Protein AF-A0A6L6HL75-F1 (afdb_monomer)

Nearest PDB structures (foldseek):
  8to0-assembly1_z3  TM=3.576E-01  e=8.123E+00  Mus musculus
  3mxz-assembly1_A  TM=3.367E-01  e=9.483E+00  Arabidopsis thaliana

Radius of gyration: 16.74 Å; Cα contacts (8 Å, |Δi|>4): 146; chains: 1; bounding box: 41×24×50 Å

Structure (mmCIF, N/CA/C/O backbone):
data_AF-A0A6L6HL75-F1
#
_entry.id   AF-A0A6L6HL75-F1
#
loop_
_atom_site.group_PDB
_atom_site.id
_atom_site.type_symbol
_atom_site.label_atom_id
_atom_site.label_alt_id
_atom_site.label_comp_id
_atom_site.label_asym_id
_atom_site.label_entity_id
_atom_site.label_seq_id
_atom_site.pdbx_PDB_ins_code
_atom_site.Cartn_x
_atom_site.Cartn_y
_atom_site.Cartn_z
_atom_site.occupancy
_atom_site.B_iso_or_equiv
_atom_site.auth_seq_id
_atom_site.auth_comp_id
_atom_site.auth_asym_id
_atom_site.auth_atom_id
_atom_site.pdbx_PDB_model_num
ATOM 1 N N . MET A 1 1 ? 18.704 13.237 -0.979 1.00 61.97 1 MET A N 1
ATOM 2 C CA . MET A 1 1 ? 18.436 11.969 -0.254 1.00 61.97 1 MET A CA 1
ATOM 3 C C . MET A 1 1 ? 17.336 12.107 0.799 1.00 61.97 1 MET A C 1
ATOM 5 O O . MET A 1 1 ? 16.408 11.316 0.769 1.00 61.97 1 MET A O 1
ATOM 9 N N . ILE A 1 2 ? 17.367 13.124 1.668 1.00 77.50 2 ILE A N 1
ATOM 10 C CA . ILE A 1 2 ? 16.311 13.397 2.669 1.00 77.50 2 ILE A CA 1
ATOM 11 C C . ILE A 1 2 ? 14.868 13.416 2.101 1.00 77.50 2 ILE A C 1
ATOM 13 O O . ILE A 1 2 ? 14.019 12.734 2.674 1.00 77.50 2 ILE A O 1
ATOM 17 N N . PRO A 1 3 ? 14.555 14.096 0.973 1.00 76.69 3 PRO A N 1
ATOM 18 C CA . PRO A 1 3 ? 13.174 14.145 0.471 1.00 76.69 3 PRO A CA 1
ATOM 19 C C . PRO A 1 3 ? 12.642 12.782 0.002 1.00 76.69 3 PRO A C 1
ATOM 21 O O . PRO A 1 3 ? 11.445 12.527 0.089 1.00 76.69 3 PRO A O 1
ATOM 24 N N . PHE A 1 4 ? 13.525 11.885 -0.445 1.00 76.00 4 PHE A N 1
ATOM 25 C CA . PHE A 1 4 ? 13.151 10.546 -0.901 1.00 76.00 4 PHE A CA 1
ATOM 26 C C . PHE A 1 4 ? 12.667 9.672 0.264 1.00 76.00 4 PHE A C 1
ATOM 28 O O . PHE A 1 4 ? 11.573 9.113 0.213 1.00 76.00 4 PHE A O 1
ATOM 35 N N . TYR A 1 5 ? 13.436 9.622 1.357 1.00 82.88 5 TYR A N 1
ATOM 36 C CA . TYR A 1 5 ? 13.045 8.881 2.560 1.00 82.88 5 TYR A CA 1
ATOM 37 C C . TYR A 1 5 ? 11.788 9.453 3.214 1.00 82.88 5 TYR A C 1
ATOM 39 O O . TYR A 1 5 ? 10.948 8.693 3.690 1.00 82.88 5 TYR A O 1
ATOM 47 N N . LEU A 1 6 ? 11.633 10.779 3.196 1.00 87.50 6 LEU A N 1
ATOM 48 C CA . LEU A 1 6 ? 10.439 11.439 3.712 1.00 87.50 6 LEU A CA 1
ATOM 49 C C . LEU A 1 6 ? 9.185 11.036 2.920 1.00 87.50 6 LEU A C 1
ATOM 51 O O . LEU A 1 6 ? 8.165 10.715 3.523 1.00 87.50 6 LEU A O 1
ATOM 55 N N . GLY A 1 7 ? 9.273 10.977 1.587 1.00 85.31 7 GLY A N 1
ATOM 56 C CA . GLY A 1 7 ? 8.180 10.496 0.739 1.00 85.31 7 GLY A CA 1
ATOM 57 C C . GLY A 1 7 ? 7.781 9.053 1.059 1.00 85.31 7 GLY A C 1
ATOM 58 O O . GLY A 1 7 ? 6.601 8.773 1.260 1.00 85.31 7 GLY A O 1
ATOM 59 N N . ILE A 1 8 ? 8.760 8.153 1.194 1.00 85.62 8 ILE A N 1
ATOM 60 C CA . ILE A 1 8 ? 8.512 6.755 1.579 1.00 85.62 8 ILE A CA 1
ATOM 61 C C . ILE A 1 8 ? 7.836 6.679 2.952 1.00 85.62 8 ILE A C 1
ATOM 63 O O . ILE A 1 8 ? 6.824 5.997 3.102 1.00 85.62 8 ILE A O 1
ATOM 67 N N . ALA A 1 9 ? 8.361 7.400 3.947 1.00 86.56 9 ALA A N 1
ATOM 68 C CA . ALA A 1 9 ? 7.807 7.412 5.297 1.00 86.56 9 ALA A CA 1
ATOM 69 C C . ALA A 1 9 ? 6.356 7.915 5.317 1.00 86.56 9 ALA A C 1
ATOM 71 O O . ALA A 1 9 ? 5.518 7.325 5.997 1.00 86.56 9 ALA A O 1
ATOM 72 N N . LEU A 1 10 ? 6.038 8.953 4.537 1.00 88.94 10 LEU A N 1
ATOM 73 C CA . LEU A 1 10 ? 4.675 9.468 4.399 1.00 88.94 10 LEU A CA 1
ATOM 74 C C . LEU A 1 10 ? 3.735 8.439 3.765 1.00 88.94 10 L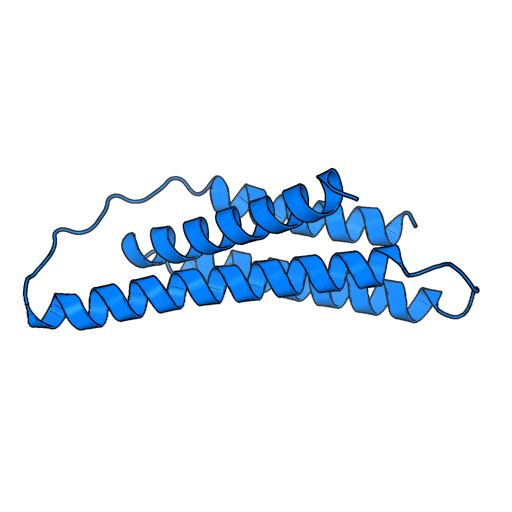EU A C 1
ATOM 76 O O . LEU A 1 10 ? 2.641 8.229 4.285 1.00 88.94 10 LEU A O 1
ATOM 80 N N . VAL A 1 11 ? 4.157 7.760 2.693 1.00 87.31 11 VAL A N 1
ATOM 81 C CA . VAL A 1 11 ? 3.356 6.707 2.040 1.00 87.31 11 VAL A CA 1
ATOM 82 C C . VAL A 1 11 ? 3.099 5.544 2.994 1.00 87.31 11 VAL A C 1
ATOM 84 O O . VAL A 1 11 ? 1.967 5.069 3.089 1.00 87.31 11 VAL A O 1
ATOM 87 N N . VAL A 1 12 ? 4.119 5.110 3.738 1.00 88.56 12 VAL A N 1
ATOM 88 C CA . VAL A 1 12 ? 3.987 4.051 4.748 1.00 88.56 12 VAL A CA 1
ATOM 89 C C . VAL A 1 12 ? 3.031 4.485 5.852 1.00 88.56 12 VAL A C 1
ATOM 91 O O . VAL A 1 12 ? 2.080 3.767 6.148 1.00 88.56 12 VAL A O 1
ATOM 94 N N . LEU A 1 13 ? 3.231 5.668 6.436 1.00 88.69 13 LEU A N 1
ATOM 95 C CA . LEU A 1 13 ? 2.398 6.163 7.529 1.00 88.69 13 LEU A CA 1
ATOM 96 C C . LEU A 1 13 ? 0.936 6.318 7.092 1.00 88.69 13 LEU A C 1
ATOM 98 O O . LEU A 1 13 ? 0.030 5.886 7.808 1.00 88.69 13 LEU A O 1
ATOM 102 N N . TRP A 1 14 ? 0.709 6.861 5.893 1.00 87.25 14 TRP A N 1
ATOM 103 C CA . TRP A 1 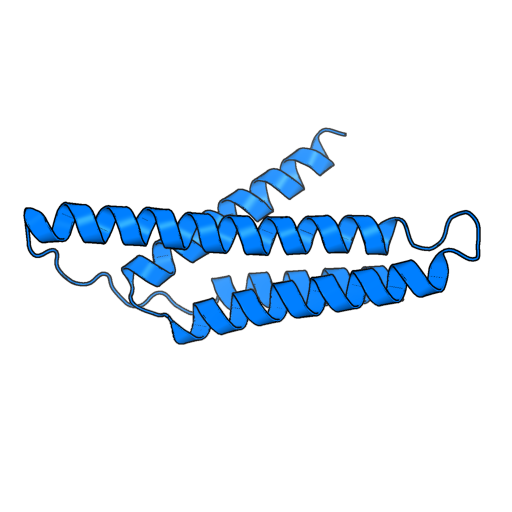14 ? -0.616 6.957 5.287 1.00 87.25 14 TRP A CA 1
ATOM 104 C C . TRP A 1 14 ? -1.234 5.565 5.114 1.00 87.25 14 TRP A C 1
ATOM 106 O O . TRP A 1 14 ? -2.376 5.335 5.519 1.00 87.25 14 TRP A O 1
ATOM 116 N N . SER A 1 15 ? -0.488 4.611 4.558 1.00 84.44 15 SER A N 1
ATOM 117 C CA . SER A 1 15 ? -0.963 3.246 4.303 1.00 84.44 15 SER A CA 1
ATOM 118 C C . SER A 1 15 ? -1.335 2.517 5.599 1.00 84.44 15 SER A C 1
ATOM 120 O O . SER A 1 15 ? -2.440 1.976 5.694 1.00 84.44 15 SER A O 1
ATOM 122 N N . VAL A 1 16 ? -0.488 2.590 6.635 1.00 87.19 16 VAL A N 1
ATOM 123 C CA . VAL A 1 16 ? -0.777 2.048 7.979 1.00 87.19 16 VAL A CA 1
ATOM 124 C C . VAL A 1 16 ? -2.040 2.683 8.557 1.00 87.19 16 VAL A C 1
ATOM 126 O O . VAL A 1 16 ? -2.934 1.973 9.023 1.00 87.19 16 VAL A O 1
ATOM 129 N N . TRP A 1 17 ? -2.142 4.014 8.511 1.00 85.88 17 TRP A N 1
ATOM 130 C CA . TRP A 1 17 ? -3.296 4.750 9.030 1.00 85.88 17 TRP A CA 1
ATOM 131 C C . TRP A 1 17 ? -4.598 4.360 8.323 1.00 85.88 17 TRP A C 1
ATOM 133 O O . TRP A 1 17 ? -5.641 4.174 8.960 1.00 85.88 17 TRP A O 1
ATOM 143 N N . THR A 1 18 ? -4.540 4.182 7.005 1.00 84.62 18 THR A N 1
ATOM 144 C CA . THR A 1 18 ? -5.687 3.769 6.189 1.00 84.62 18 THR A CA 1
ATOM 145 C C . THR A 1 18 ? -6.103 2.342 6.538 1.00 84.62 18 THR A C 1
ATOM 147 O O . THR A 1 18 ? -7.274 2.103 6.824 1.00 84.62 18 THR A O 1
ATOM 150 N N . GLY A 1 19 ? -5.150 1.409 6.629 1.00 80.00 19 GLY A N 1
ATOM 151 C CA . GLY A 1 19 ? -5.416 0.027 7.035 1.00 80.00 19 GLY A CA 1
ATOM 152 C C . GLY A 1 19 ? -6.055 -0.071 8.423 1.00 80.00 19 GLY A C 1
ATOM 153 O O . GLY A 1 19 ? -7.101 -0.703 8.592 1.00 80.00 19 GLY A O 1
ATOM 154 N N . ALA A 1 20 ? -5.478 0.622 9.407 1.00 80.81 20 ALA A N 1
ATOM 155 C CA . ALA A 1 20 ? -5.968 0.614 10.782 1.00 80.81 20 ALA A CA 1
ATOM 156 C C . ALA A 1 20 ? -7.365 1.238 10.904 1.00 80.81 20 ALA A C 1
ATOM 158 O O . ALA A 1 20 ? -8.255 0.680 11.546 1.00 80.81 20 ALA A O 1
ATOM 159 N N . SER A 1 21 ? -7.592 2.386 10.265 1.00 80.31 21 SER A N 1
ATOM 160 C CA . SER A 1 21 ? -8.875 3.085 10.371 1.00 80.31 21 SER A CA 1
ATOM 161 C C . SER A 1 21 ? -10.024 2.361 9.662 1.00 80.31 21 SER A C 1
ATOM 163 O O . SER A 1 21 ? -11.153 2.372 10.155 1.00 80.31 21 SER A O 1
ATOM 165 N N . ARG A 1 22 ? -9.753 1.669 8.550 1.00 79.44 22 ARG A N 1
ATOM 166 C CA . ARG A 1 22 ? -10.770 0.919 7.792 1.00 79.44 22 ARG A CA 1
ATOM 167 C C . ARG A 1 22 ? -11.235 -0.348 8.492 1.00 79.44 22 ARG A C 1
ATOM 169 O O . ARG A 1 22 ? -12.429 -0.652 8.421 1.00 79.44 22 ARG A O 1
ATOM 176 N N . ILE A 1 23 ? -10.329 -1.049 9.176 1.00 78.44 23 ILE A N 1
ATOM 177 C CA . ILE A 1 23 ? -10.683 -2.171 10.055 1.00 78.44 23 ILE A CA 1
ATOM 178 C C . ILE A 1 23 ? -11.523 -1.682 11.235 1.00 78.44 23 ILE A C 1
ATOM 180 O O . ILE A 1 23 ? -12.548 -2.296 11.525 1.00 78.44 23 ILE A O 1
ATOM 184 N N . GLY A 1 24 ? -11.169 -0.538 11.833 1.00 67.25 24 GLY A N 1
ATOM 185 C CA . GLY A 1 24 ? -11.976 0.084 12.889 1.00 67.25 24 GLY A CA 1
ATOM 186 C C . GLY A 1 24 ? -13.416 0.367 12.441 1.00 67.25 24 GLY A C 1
ATOM 187 O O . GLY A 1 24 ? -14.365 0.062 13.165 1.00 67.25 24 GLY A O 1
ATOM 188 N N . ALA A 1 25 ? -13.589 0.860 11.209 1.00 68.75 25 ALA A N 1
ATOM 189 C CA . ALA A 1 25 ? -14.896 1.101 10.591 1.00 68.75 25 ALA A CA 1
ATOM 190 C C . ALA A 1 25 ? -15.565 -0.170 10.009 1.00 68.75 25 ALA A C 1
ATOM 192 O O . ALA A 1 25 ? -16.605 -0.073 9.360 1.00 68.75 25 ALA A O 1
ATOM 193 N N . ARG A 1 26 ? -14.963 -1.361 10.186 1.00 72.56 26 ARG A N 1
ATOM 194 C CA . ARG A 1 26 ? -15.406 -2.666 9.637 1.00 72.56 26 ARG A CA 1
ATOM 195 C C . ARG A 1 26 ? -15.652 -2.667 8.121 1.00 72.56 26 ARG A C 1
ATOM 197 O O . ARG A 1 26 ? -16.438 -3.451 7.591 1.00 72.56 26 ARG A O 1
ATOM 204 N N . SER A 1 27 ? -14.947 -1.801 7.401 1.00 71.69 27 SER A N 1
ATOM 205 C CA . SER A 1 27 ? -15.101 -1.591 5.959 1.00 71.69 27 SER A CA 1
ATOM 206 C C . SER A 1 27 ? -14.099 -2.434 5.157 1.00 71.69 27 SER A C 1
ATOM 208 O O . SER A 1 27 ? -13.114 -1.929 4.625 1.00 71.69 27 SER A O 1
ATOM 210 N N . PHE A 1 28 ? -14.345 -3.745 5.067 1.00 75.62 28 PHE A N 1
ATOM 211 C CA . PHE A 1 28 ? -13.406 -4.703 4.455 1.00 75.62 28 PHE A CA 1
ATOM 212 C C . PHE A 1 28 ? -13.336 -4.640 2.924 1.00 75.62 28 PHE A C 1
ATOM 214 O O . PHE A 1 28 ? -12.255 -4.760 2.355 1.00 75.62 28 PHE A O 1
ATOM 221 N N . ARG A 1 29 ? -14.472 -4.428 2.244 1.00 80.38 29 ARG A N 1
ATOM 222 C CA . ARG A 1 29 ? -14.530 -4.380 0.769 1.00 80.38 29 ARG A CA 1
ATOM 223 C C . ARG A 1 29 ? -13.561 -3.346 0.172 1.00 80.38 29 ARG A C 1
ATOM 225 O O . ARG A 1 29 ? -12.743 -3.744 -0.651 1.00 80.38 29 ARG A O 1
ATOM 232 N N . PRO A 1 30 ? -13.581 -2.065 0.588 1.00 80.38 30 PRO A N 1
ATOM 233 C CA . PRO A 1 30 ? -12.693 -1.067 -0.001 1.00 80.38 30 PRO A CA 1
ATOM 234 C C . PRO A 1 30 ? -11.216 -1.252 0.387 1.00 80.38 30 PRO A C 1
ATOM 236 O O . PRO A 1 30 ? -10.315 -0.844 -0.343 1.00 80.38 30 PRO A O 1
ATOM 239 N N . LEU A 1 31 ? -10.955 -1.884 1.533 1.00 80.44 31 LEU A N 1
ATOM 240 C CA . LEU A 1 31 ? -9.603 -2.242 1.945 1.00 80.44 31 LEU A CA 1
ATOM 241 C C . LEU A 1 31 ? -9.013 -3.315 1.018 1.00 80.44 31 LEU A C 1
ATOM 243 O O . LEU A 1 31 ? -7.884 -3.173 0.555 1.00 80.44 31 LEU A O 1
ATOM 247 N N . LEU A 1 32 ? -9.800 -4.346 0.690 1.00 83.50 32 LEU A N 1
ATOM 248 C CA . LEU A 1 32 ? -9.393 -5.384 -0.258 1.00 83.50 32 LEU A CA 1
ATOM 249 C C . LEU A 1 32 ? -9.190 -4.826 -1.668 1.00 83.50 32 LEU A C 1
ATOM 251 O O . LEU A 1 32 ? -8.234 -5.218 -2.330 1.00 83.50 32 LEU A O 1
ATOM 255 N N . THR A 1 33 ? -10.027 -3.885 -2.121 1.00 85.75 33 THR A N 1
ATOM 256 C CA . THR A 1 33 ? -9.825 -3.252 -3.434 1.00 85.75 33 THR A CA 1
ATOM 257 C C . THR A 1 33 ? -8.535 -2.440 -3.476 1.00 85.75 33 THR A C 1
ATOM 259 O O . THR A 1 33 ? -7.794 -2.553 -4.444 1.00 85.75 33 THR A O 1
ATOM 262 N N . ALA A 1 34 ? -8.227 -1.670 -2.426 1.00 83.88 34 ALA A N 1
ATOM 263 C CA . ALA A 1 34 ? -6.976 -0.913 -2.356 1.00 83.88 34 ALA A CA 1
ATOM 264 C C . ALA A 1 34 ? -5.755 -1.845 -2.384 1.00 83.88 34 ALA A C 1
ATOM 266 O O . ALA A 1 34 ? -4.816 -1.616 -3.142 1.00 83.88 34 ALA A O 1
ATOM 267 N N . LEU A 1 35 ? -5.798 -2.933 -1.607 1.00 86.50 35 LEU A N 1
ATOM 268 C CA . LEU A 1 35 ? -4.741 -3.943 -1.583 1.00 86.50 35 LEU A CA 1
ATOM 269 C C . LEU A 1 35 ? -4.549 -4.586 -2.965 1.00 86.50 35 LEU A C 1
ATOM 271 O O . LEU A 1 35 ? -3.424 -4.680 -3.450 1.00 86.50 35 LEU A O 1
ATOM 275 N N . ALA A 1 36 ? -5.645 -4.990 -3.613 1.00 88.94 36 ALA A N 1
ATOM 276 C CA . ALA A 1 36 ? -5.610 -5.595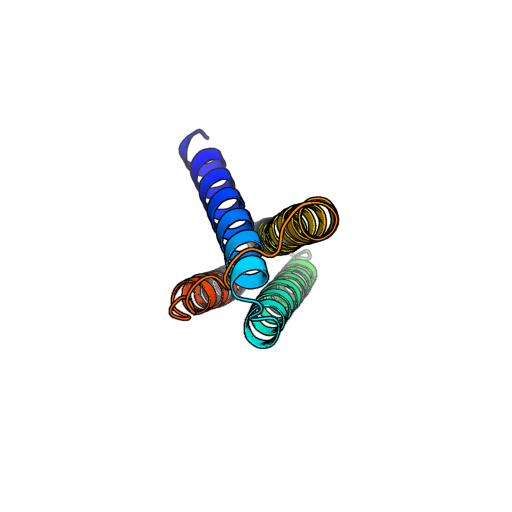 -4.938 1.00 88.94 36 ALA A CA 1
ATOM 277 C C . ALA A 1 36 ? -5.026 -4.638 -5.986 1.00 88.94 36 ALA A C 1
ATOM 279 O O . ALA A 1 36 ? -4.193 -5.054 -6.785 1.00 88.94 36 ALA A O 1
ATOM 280 N N . VAL A 1 37 ? -5.406 -3.357 -5.955 1.00 89.19 37 VAL A N 1
ATOM 281 C CA . VAL A 1 37 ? -4.880 -2.335 -6.873 1.00 89.19 37 VAL A CA 1
ATOM 282 C C . VAL A 1 37 ? -3.386 -2.095 -6.649 1.00 89.19 37 VAL A C 1
ATOM 284 O O . VAL A 1 37 ? -2.638 -2.036 -7.620 1.00 89.19 37 VAL A O 1
ATOM 287 N N . LEU A 1 38 ? -2.926 -2.008 -5.396 1.00 85.69 38 LEU A N 1
ATOM 288 C CA . LEU A 1 38 ? -1.501 -1.838 -5.088 1.00 85.69 38 LEU A CA 1
ATOM 289 C C . LEU A 1 38 ? -0.671 -3.036 -5.570 1.00 85.69 38 LEU A C 1
ATOM 291 O O . LEU A 1 38 ? 0.377 -2.846 -6.184 1.00 85.69 38 LEU A O 1
ATOM 295 N N . LEU A 1 39 ? -1.152 -4.262 -5.342 1.00 89.69 39 LEU A N 1
ATOM 296 C CA . LEU A 1 39 ? -0.477 -5.482 -5.795 1.00 89.69 39 LEU A CA 1
ATOM 297 C C . LEU A 1 39 ? -0.491 -5.620 -7.321 1.00 89.69 39 LEU A C 1
ATOM 299 O O . LEU A 1 39 ? 0.529 -5.971 -7.909 1.00 89.69 39 LEU A O 1
ATOM 303 N N . ALA A 1 40 ? -1.614 -5.306 -7.970 1.00 88.56 40 ALA A N 1
ATOM 304 C CA . ALA A 1 40 ? -1.713 -5.301 -9.426 1.00 88.56 40 ALA A CA 1
ATOM 305 C C . ALA A 1 40 ? -0.774 -4.254 -10.045 1.00 88.56 40 ALA A C 1
ATOM 307 O O . ALA A 1 40 ? -0.066 -4.558 -11.002 1.00 88.56 40 ALA A O 1
ATOM 308 N N . GLY A 1 41 ? -0.711 -3.050 -9.467 1.00 85.00 41 GLY A N 1
ATOM 309 C CA . GLY A 1 41 ? 0.222 -2.003 -9.882 1.00 85.00 41 GLY A CA 1
ATOM 310 C C . GLY A 1 41 ? 1.681 -2.417 -9.693 1.00 85.00 41 GLY A C 1
ATOM 311 O O . GLY A 1 41 ? 2.488 -2.223 -10.596 1.00 85.00 41 GLY A O 1
ATOM 312 N N . ALA A 1 42 ? 2.017 -3.054 -8.567 1.00 87.38 42 ALA A N 1
ATOM 313 C CA . ALA A 1 42 ? 3.358 -3.586 -8.332 1.00 87.38 42 ALA A CA 1
ATOM 314 C C . ALA A 1 42 ? 3.734 -4.646 -9.377 1.00 87.38 42 ALA A C 1
ATOM 316 O O . ALA A 1 42 ? 4.817 -4.585 -9.953 1.00 87.38 42 ALA A O 1
ATOM 317 N N . GLY A 1 43 ? 2.823 -5.579 -9.668 1.00 84.88 43 GLY A N 1
ATOM 318 C CA . GLY A 1 43 ? 3.015 -6.581 -10.714 1.00 84.88 43 GLY A CA 1
ATOM 319 C C . GLY A 1 43 ? 3.205 -5.954 -12.097 1.00 84.88 43 GLY A C 1
ATOM 320 O O . GLY A 1 43 ? 4.101 -6.359 -12.833 1.00 84.88 43 GLY A O 1
ATOM 321 N N . ALA A 1 44 ? 2.420 -4.926 -12.431 1.00 85.38 44 ALA A N 1
ATOM 322 C CA . ALA A 1 44 ? 2.560 -4.192 -13.685 1.00 85.38 44 ALA A CA 1
ATOM 323 C C . ALA A 1 44 ? 3.922 -3.487 -13.789 1.00 85.38 44 ALA A C 1
ATOM 325 O O . ALA A 1 44 ? 4.621 -3.674 -14.782 1.00 85.38 44 ALA A O 1
ATOM 326 N N . CYS A 1 45 ? 4.338 -2.739 -12.761 1.00 86.38 45 CYS A N 1
ATOM 327 C CA . CYS A 1 45 ? 5.647 -2.078 -12.725 1.00 86.38 45 CYS A CA 1
ATOM 328 C C . CYS A 1 45 ? 6.803 -3.082 -12.837 1.00 86.38 45 CYS A C 1
ATOM 330 O O . CYS A 1 45 ? 7.782 -2.814 -13.533 1.00 86.38 45 CYS A O 1
ATOM 332 N N . TRP A 1 46 ? 6.681 -4.251 -12.203 1.00 84.62 46 TRP A N 1
ATOM 333 C CA . TRP A 1 46 ? 7.690 -5.303 -12.287 1.00 84.62 46 TRP A CA 1
ATOM 334 C C . TRP A 1 46 ? 7.789 -5.883 -13.698 1.00 84.62 46 TRP A C 1
ATOM 336 O O . TRP A 1 46 ? 8.888 -6.001 -14.233 1.00 84.62 46 TRP A O 1
ATOM 346 N N . LEU A 1 47 ? 6.648 -6.189 -14.327 1.00 85.12 47 LEU A N 1
ATOM 347 C CA . LEU A 1 47 ? 6.604 -6.683 -15.705 1.00 85.12 47 LEU A CA 1
ATOM 348 C C . LEU A 1 47 ? 7.189 -5.659 -16.682 1.00 85.12 47 LEU A C 1
ATOM 350 O O . LEU A 1 47 ? 8.017 -6.022 -17.513 1.00 85.12 47 LEU A O 1
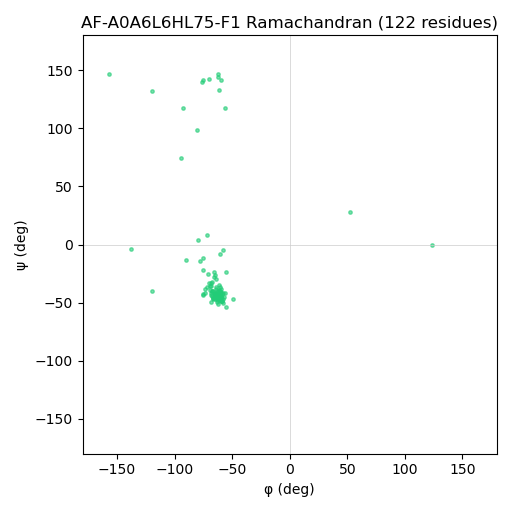ATOM 354 N N . ILE A 1 48 ? 6.812 -4.383 -16.559 1.00 83.06 48 ILE A N 1
ATOM 355 C CA . ILE A 1 48 ? 7.341 -3.299 -17.399 1.00 83.06 48 ILE A CA 1
ATOM 356 C C . ILE A 1 48 ? 8.854 -3.160 -17.200 1.00 83.06 48 ILE A C 1
ATOM 358 O O . ILE A 1 48 ? 9.598 -3.108 -18.178 1.00 83.06 48 ILE A O 1
ATOM 362 N N . GLY A 1 49 ? 9.317 -3.139 -15.948 1.00 79.31 49 GLY A N 1
ATOM 363 C CA . GLY A 1 49 ? 10.739 -3.059 -15.622 1.00 79.31 49 GLY A CA 1
ATOM 364 C C . GLY A 1 49 ? 11.528 -4.240 -16.188 1.00 79.31 49 GLY A C 1
ATOM 365 O O . GLY A 1 49 ? 12.559 -4.034 -16.821 1.00 79.31 49 GLY A O 1
ATOM 366 N N . ALA A 1 50 ? 11.015 -5.466 -16.049 1.00 78.19 50 ALA A N 1
ATOM 367 C CA . ALA A 1 50 ? 11.650 -6.679 -16.561 1.00 78.19 50 ALA A CA 1
ATOM 368 C C . ALA A 1 50 ? 11.831 -6.649 -18.087 1.00 78.19 50 ALA A C 1
ATOM 370 O O . ALA A 1 50 ? 12.904 -7.001 -18.574 1.00 78.19 50 ALA A O 1
ATOM 371 N N . GLN A 1 51 ? 10.832 -6.166 -18.836 1.00 79.62 51 GLN A N 1
ATOM 372 C CA . GLN A 1 51 ? 10.917 -6.012 -20.297 1.00 79.62 51 GLN A CA 1
ATOM 373 C C . GLN A 1 51 ? 11.953 -4.957 -20.731 1.00 79.62 51 GLN A C 1
ATOM 375 O O . GLN A 1 51 ? 12.467 -5.023 -21.845 1.00 79.62 51 GLN A O 1
ATOM 380 N N . LYS A 1 52 ? 12.290 -4.000 -19.856 1.00 72.12 52 LYS A N 1
ATOM 381 C CA . LYS A 1 52 ? 13.244 -2.915 -20.132 1.00 72.12 52 LYS A CA 1
ATOM 382 C C . LYS A 1 52 ? 14.699 -3.245 -19.767 1.00 72.12 52 LYS A C 1
ATOM 384 O O . LYS A 1 52 ? 15.602 -2.563 -20.242 1.00 72.12 52 LYS A O 1
ATOM 389 N N . THR A 1 53 ? 14.962 -4.317 -19.016 1.00 60.53 53 THR A N 1
ATOM 390 C CA . THR A 1 53 ? 16.322 -4.699 -18.563 1.00 60.53 53 THR A CA 1
ATOM 391 C C . THR A 1 53 ? 17.342 -4.992 -19.679 1.00 60.53 53 THR A C 1
ATOM 393 O O . THR A 1 53 ? 18.532 -5.121 -19.399 1.00 60.53 53 THR A O 1
ATOM 396 N N . GLY A 1 54 ? 16.919 -5.054 -20.947 1.00 58.31 54 GLY A N 1
ATOM 397 C CA . GLY A 1 54 ? 17.809 -5.208 -22.101 1.00 58.31 54 GLY A CA 1
ATOM 398 C C . GLY A 1 54 ? 18.593 -3.947 -22.494 1.00 58.31 54 GLY A C 1
ATOM 399 O O . GLY A 1 54 ? 19.496 -4.043 -23.323 1.00 58.31 54 GLY A O 1
ATOM 400 N N . HIS A 1 55 ? 18.275 -2.763 -21.958 1.00 57.59 55 HIS A N 1
ATOM 401 C CA . HIS A 1 55 ? 19.060 -1.538 -22.172 1.00 57.59 55 HIS A CA 1
ATOM 402 C C . HIS A 1 55 ? 19.567 -1.033 -20.817 1.00 57.59 55 HIS A C 1
ATOM 404 O O . HIS A 1 55 ? 18.819 -0.965 -19.848 1.00 57.59 55 HIS A O 1
ATOM 410 N N . ALA A 1 56 ? 20.858 -0.700 -20.734 1.00 52.59 56 ALA A N 1
ATOM 411 C CA . ALA A 1 56 ? 21.649 -0.638 -19.498 1.00 52.59 56 ALA A CA 1
ATOM 412 C C . ALA A 1 56 ? 21.150 0.303 -18.372 1.00 52.59 56 ALA A C 1
ATOM 414 O O . ALA A 1 56 ? 21.777 0.336 -17.319 1.00 52.59 56 ALA A O 1
ATOM 415 N N . HIS A 1 57 ? 20.093 1.097 -18.579 1.00 55.50 57 HIS A N 1
ATOM 416 C CA . HIS A 1 57 ? 19.537 2.052 -17.607 1.00 55.50 57 HIS A CA 1
ATOM 417 C C . HIS A 1 57 ? 17.994 2.064 -17.549 1.00 55.50 57 HIS A C 1
ATOM 419 O O . HIS A 1 57 ? 17.435 2.773 -16.716 1.00 55.50 57 HIS A O 1
ATOM 425 N N . SER A 1 58 ? 17.288 1.311 -18.400 1.00 61.41 58 SER A N 1
ATOM 426 C CA . SER A 1 58 ? 15.823 1.354 -18.472 1.00 61.41 58 SER A CA 1
ATOM 427 C C . SER A 1 58 ? 15.201 0.296 -17.563 1.00 61.41 58 SER A C 1
ATOM 429 O O . SER A 1 58 ? 15.405 -0.900 -17.759 1.00 61.41 58 SER A O 1
ATOM 431 N N . GLY A 1 59 ? 14.436 0.728 -16.560 1.00 66.19 59 GLY A N 1
ATOM 432 C CA . GLY A 1 59 ? 13.709 -0.155 -15.642 1.00 66.19 59 GLY A CA 1
ATOM 433 C C . GLY A 1 59 ? 14.033 0.068 -14.164 1.00 66.19 59 GLY A C 1
ATOM 434 O O . GLY A 1 59 ? 13.442 -0.594 -13.304 1.00 66.19 59 GLY A O 1
ATOM 435 N N . LEU A 1 60 ? 14.928 1.006 -13.836 1.00 78.44 60 LEU A N 1
ATOM 436 C CA . LEU A 1 60 ? 15.208 1.380 -12.450 1.00 78.44 60 LEU A CA 1
ATOM 437 C C . LEU A 1 60 ? 13.954 1.984 -11.802 1.00 78.44 60 LEU A C 1
ATOM 439 O O . LEU A 1 60 ? 13.609 1.613 -10.678 1.00 78.44 60 LEU A O 1
ATOM 443 N N . LEU A 1 61 ? 13.241 2.864 -12.515 1.00 79.25 61 LEU A N 1
ATOM 444 C CA . LEU A 1 61 ? 12.015 3.486 -12.013 1.00 79.25 61 LEU A CA 1
ATOM 445 C C . LEU A 1 61 ? 10.920 2.436 -11.813 1.00 79.25 61 LEU A C 1
ATOM 447 O O . LEU A 1 61 ? 10.273 2.437 -10.769 1.00 79.25 61 LEU A O 1
ATOM 451 N N . GLY A 1 62 ? 10.764 1.495 -12.750 1.00 80.25 62 GLY A N 1
ATOM 452 C CA . GLY A 1 62 ? 9.837 0.365 -12.597 1.00 80.25 62 GLY A CA 1
ATOM 453 C C . GLY A 1 62 ? 10.132 -0.495 -11.364 1.00 80.25 62 GLY A C 1
ATOM 454 O O . GLY A 1 62 ? 9.226 -0.849 -10.603 1.00 80.25 62 GLY A O 1
ATOM 455 N N . THR A 1 63 ? 11.409 -0.761 -11.088 1.00 81.94 63 THR A N 1
ATOM 456 C CA . THR A 1 63 ? 11.829 -1.543 -9.914 1.00 81.94 63 THR A CA 1
ATOM 457 C C . THR A 1 63 ? 11.567 -0.784 -8.606 1.00 81.94 63 THR A C 1
ATOM 459 O O . THR A 1 63 ? 11.017 -1.343 -7.653 1.00 81.94 63 THR A O 1
ATOM 462 N N . LEU A 1 64 ? 11.886 0.514 -8.567 1.00 83.81 64 LEU A N 1
ATOM 463 C CA . LEU A 1 64 ? 11.626 1.386 -7.415 1.00 83.81 64 LEU A CA 1
ATOM 464 C C . LEU A 1 64 ? 10.123 1.561 -7.157 1.00 83.81 64 LEU A C 1
ATOM 466 O O . LEU A 1 64 ? 9.679 1.478 -6.011 1.00 83.81 64 LEU A O 1
ATOM 470 N N . ALA A 1 65 ? 9.332 1.748 -8.213 1.00 84.44 65 ALA A N 1
ATOM 471 C CA . ALA A 1 65 ? 7.879 1.840 -8.142 1.00 84.44 65 ALA A CA 1
ATOM 472 C C . ALA A 1 65 ? 7.264 0.541 -7.602 1.00 84.44 65 ALA A C 1
ATOM 474 O O . ALA A 1 65 ? 6.413 0.581 -6.716 1.00 84.44 65 ALA A O 1
ATOM 475 N N . THR A 1 66 ? 7.746 -0.613 -8.069 1.00 87.56 66 THR A N 1
ATOM 476 C CA . THR A 1 66 ? 7.333 -1.931 -7.561 1.00 87.56 66 THR A CA 1
ATOM 477 C C . THR A 1 66 ? 7.591 -2.053 -6.060 1.00 87.56 66 THR A C 1
ATOM 479 O O . THR A 1 66 ? 6.681 -2.392 -5.303 1.00 87.56 66 THR A O 1
ATOM 482 N N . MET A 1 67 ? 8.809 -1.728 -5.611 1.00 86.69 67 MET A N 1
ATOM 483 C CA . MET A 1 67 ? 9.169 -1.736 -4.188 1.00 86.69 67 MET A CA 1
ATOM 484 C C . MET A 1 67 ? 8.256 -0.824 -3.362 1.00 86.69 67 MET A C 1
ATOM 486 O O . MET A 1 67 ? 7.767 -1.243 -2.313 1.00 86.69 67 MET A O 1
ATOM 490 N N . LEU A 1 68 ? 7.986 0.395 -3.841 1.00 87.50 68 LEU A N 1
ATOM 491 C CA . LEU A 1 68 ? 7.122 1.350 -3.147 1.00 87.50 68 LEU A CA 1
ATOM 492 C C . LEU A 1 68 ? 5.690 0.815 -2.993 1.00 87.50 68 LEU A C 1
ATOM 494 O O . LEU A 1 68 ? 5.110 0.920 -1.913 1.00 87.50 68 LEU A O 1
ATOM 498 N N . LEU A 1 69 ? 5.128 0.214 -4.046 1.00 87.50 69 LEU A N 1
ATOM 499 C CA . LEU A 1 69 ? 3.766 -0.327 -4.027 1.00 87.50 69 LEU A CA 1
ATOM 500 C C . LEU A 1 69 ? 3.640 -1.566 -3.136 1.00 87.50 69 LEU A C 1
ATOM 502 O O . LEU A 1 69 ? 2.662 -1.682 -2.398 1.00 87.50 69 LEU A O 1
ATOM 506 N N . ILE A 1 70 ? 4.639 -2.453 -3.135 1.00 89.50 70 ILE A N 1
ATOM 507 C CA . ILE A 1 70 ? 4.692 -3.594 -2.207 1.00 89.50 70 ILE A CA 1
ATOM 508 C C . ILE A 1 70 ? 4.795 -3.099 -0.765 1.00 89.50 70 ILE A C 1
ATOM 510 O O . ILE A 1 70 ? 4.093 -3.602 0.112 1.00 89.50 70 ILE A O 1
ATOM 514 N N . LEU A 1 71 ? 5.627 -2.089 -0.509 1.00 90.25 71 LEU A N 1
ATOM 515 C CA . LEU A 1 71 ? 5.773 -1.503 0.818 1.00 90.25 71 LEU A CA 1
ATOM 516 C C . LEU A 1 71 ? 4.467 -0.842 1.288 1.00 90.25 71 LEU A C 1
ATOM 518 O O . LEU A 1 71 ? 4.064 -1.022 2.439 1.00 90.25 71 LEU A O 1
ATOM 522 N N . ALA A 1 72 ? 3.766 -0.128 0.405 1.00 86.12 72 ALA A N 1
ATOM 523 C CA . ALA A 1 72 ? 2.446 0.437 0.680 1.00 86.12 72 ALA A CA 1
ATOM 524 C C . ALA A 1 72 ? 1.407 -0.662 0.974 1.00 86.12 72 ALA A C 1
ATOM 526 O O . ALA A 1 72 ? 0.690 -0.588 1.971 1.00 86.12 72 ALA A O 1
ATOM 527 N N . ALA A 1 73 ? 1.366 -1.730 0.171 1.00 88.25 73 ALA A N 1
ATOM 528 C CA . ALA A 1 73 ? 0.461 -2.859 0.390 1.00 88.25 73 ALA A CA 1
ATOM 529 C C . ALA A 1 73 ? 0.746 -3.576 1.721 1.00 88.25 73 ALA A C 1
ATOM 531 O O . ALA A 1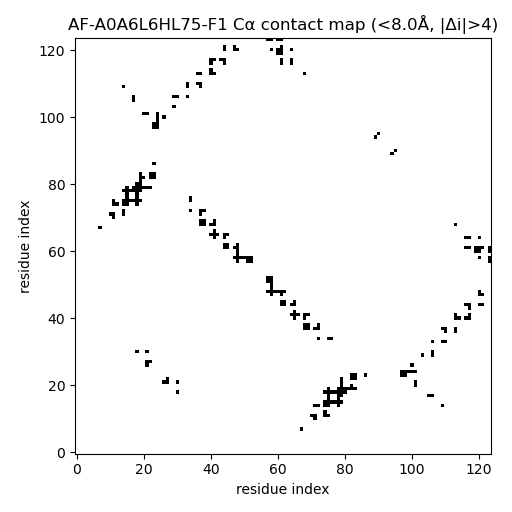 73 ? -0.174 -3.846 2.496 1.00 88.25 73 ALA A O 1
ATOM 532 N N . GLY A 1 74 ? 2.022 -3.838 2.016 1.00 87.38 74 GLY A N 1
ATOM 533 C CA . GLY A 1 74 ? 2.456 -4.483 3.252 1.00 87.38 74 GLY A CA 1
ATOM 534 C C . GLY A 1 74 ? 2.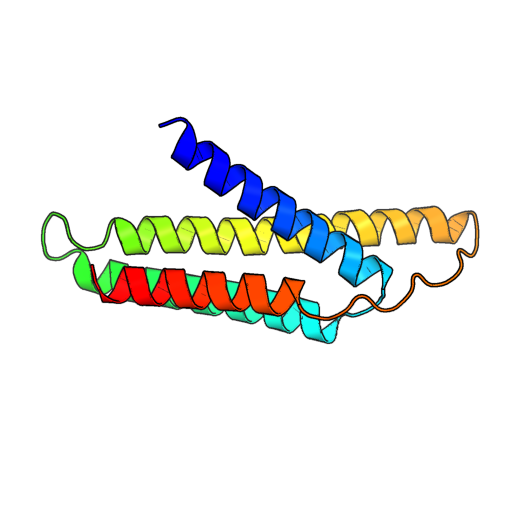154 -3.639 4.487 1.00 87.38 74 GLY A C 1
ATOM 535 O O . GLY A 1 74 ? 1.622 -4.147 5.471 1.00 87.38 74 GLY A O 1
ATOM 536 N N . SER A 1 75 ? 2.416 -2.334 4.429 1.00 88.44 75 SER A N 1
ATOM 537 C CA . SER A 1 75 ? 2.119 -1.411 5.530 1.00 88.44 75 SER A CA 1
ATOM 538 C C . SER A 1 75 ? 0.614 -1.219 5.755 1.00 88.44 75 SER A C 1
ATOM 540 O O . SER A 1 75 ? 0.168 -1.163 6.903 1.00 88.44 75 SER A O 1
ATOM 542 N N . LEU A 1 76 ? -0.195 -1.221 4.693 1.00 85.25 76 LEU A N 1
ATOM 543 C CA . LEU A 1 76 ? -1.655 -1.228 4.792 1.00 85.25 76 LEU A CA 1
ATOM 544 C C . LEU A 1 76 ? -2.176 -2.505 5.461 1.00 85.25 76 LEU A C 1
ATOM 546 O O . LEU A 1 76 ? -2.982 -2.428 6.392 1.00 85.25 76 LEU A O 1
ATOM 550 N N . ALA A 1 77 ? -1.685 -3.672 5.036 1.00 87.25 77 ALA A N 1
ATOM 551 C CA . ALA A 1 77 ? -2.019 -4.949 5.660 1.00 87.25 77 ALA A CA 1
ATOM 552 C C . ALA A 1 77 ? -1.575 -4.995 7.131 1.00 87.25 77 ALA A C 1
ATOM 554 O O . ALA A 1 77 ? -2.320 -5.466 7.989 1.00 87.25 77 ALA A O 1
ATOM 555 N N . PHE A 1 78 ? -0.403 -4.441 7.445 1.00 88.44 78 PHE A N 1
ATOM 556 C CA . PHE A 1 78 ? 0.114 -4.349 8.807 1.00 88.44 78 PHE A CA 1
ATOM 557 C C . PHE A 1 78 ? -0.754 -3.456 9.703 1.00 88.44 78 PHE A C 1
ATOM 559 O O . PHE A 1 78 ? -1.133 -3.869 10.797 1.00 88.44 78 PHE A O 1
ATOM 566 N N . GLY A 1 79 ? -1.146 -2.266 9.234 1.00 84.56 79 GLY A N 1
ATOM 567 C CA . GLY A 1 79 ? -2.063 -1.387 9.965 1.00 84.56 79 GLY A CA 1
ATOM 568 C C . GLY A 1 79 ? -3.426 -2.040 10.210 1.00 84.56 79 GLY A C 1
ATOM 569 O O . GLY A 1 79 ? -3.977 -1.954 11.310 1.00 84.56 79 GLY A O 1
ATOM 570 N N . ALA A 1 80 ? -3.937 -2.761 9.209 1.00 85.44 80 ALA A N 1
ATOM 571 C CA . ALA A 1 80 ? -5.161 -3.542 9.332 1.00 85.44 80 ALA A CA 1
ATOM 572 C C . ALA A 1 80 ? -5.028 -4.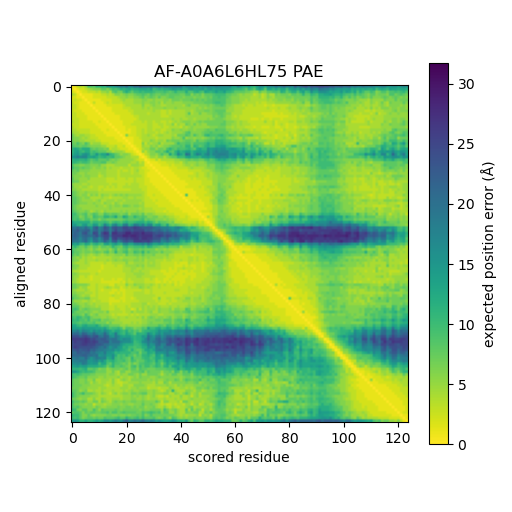667 10.377 1.00 85.44 80 ALA A C 1
ATOM 574 O O . ALA A 1 80 ? -5.898 -4.819 11.236 1.00 85.44 80 ALA A O 1
ATOM 575 N N . ALA A 1 81 ? -3.922 -5.415 10.351 1.00 85.94 81 ALA A N 1
ATOM 576 C CA . ALA A 1 81 ? -3.644 -6.490 11.298 1.00 85.94 81 ALA A CA 1
ATOM 577 C C . ALA A 1 81 ? -3.496 -5.972 12.736 1.00 85.94 81 ALA A C 1
ATOM 579 O O . ALA A 1 81 ? -4.094 -6.538 13.649 1.00 85.94 81 ALA A O 1
ATOM 580 N N . LEU A 1 82 ? -2.774 -4.863 12.938 1.00 87.00 82 LEU A N 1
ATOM 581 C CA . LEU A 1 82 ? -2.621 -4.219 14.245 1.00 87.00 82 LEU A CA 1
ATOM 582 C C . LEU A 1 82 ? -3.970 -3.819 14.840 1.00 87.00 82 LEU A C 1
ATOM 584 O O . LEU A 1 82 ? -4.241 -4.109 16.006 1.00 87.00 82 LEU A O 1
ATOM 588 N N . ARG A 1 83 ? -4.840 -3.184 14.044 1.00 83.88 83 ARG A N 1
ATOM 589 C CA . ARG A 1 83 ? -6.180 -2.827 14.519 1.00 83.88 83 ARG A CA 1
ATOM 590 C C . ARG A 1 83 ? -7.038 -4.064 14.760 1.00 83.88 83 ARG A C 1
ATOM 592 O O . ARG A 1 83 ? -7.721 -4.125 15.773 1.00 83.88 83 ARG A O 1
ATOM 599 N N . GLY A 1 84 ? -6.959 -5.069 13.890 1.00 81.75 84 GLY A N 1
ATOM 600 C CA . GLY A 1 84 ? -7.664 -6.337 14.076 1.00 81.75 84 GLY A CA 1
ATOM 601 C C . GLY A 1 84 ? -7.272 -7.036 15.380 1.00 81.75 84 GLY A C 1
ATOM 602 O O . GLY A 1 84 ? -8.144 -7.493 16.117 1.00 81.75 84 GLY A O 1
ATOM 603 N N . LEU A 1 85 ? -5.977 -7.051 15.708 1.00 85.44 85 LEU A N 1
ATOM 604 C CA . LEU A 1 85 ? -5.453 -7.593 16.960 1.00 85.44 85 LEU A CA 1
ATOM 605 C C . LEU A 1 85 ? -5.875 -6.749 18.172 1.00 85.44 85 LEU A C 1
ATOM 607 O O . LEU A 1 85 ? -6.249 -7.299 19.211 1.00 85.44 85 LEU A O 1
ATOM 611 N N . HIS A 1 86 ? -5.872 -5.420 18.040 1.00 84.19 86 HIS A N 1
ATOM 612 C CA . HIS A 1 86 ? -6.364 -4.515 19.079 1.00 84.19 86 HIS A CA 1
ATOM 613 C C . HIS A 1 86 ? -7.851 -4.749 19.373 1.00 84.19 86 HIS A C 1
ATOM 615 O O . HIS A 1 86 ? -8.247 -4.902 20.525 1.00 84.19 86 HIS A O 1
ATOM 621 N N . ASP A 1 87 ? -8.677 -4.871 18.336 1.00 80.56 87 ASP A N 1
ATOM 622 C CA . ASP A 1 87 ? -10.104 -5.143 18.486 1.00 80.56 87 ASP A CA 1
ATOM 623 C C . ASP A 1 87 ? -10.352 -6.565 19.020 1.00 80.56 87 ASP A C 1
ATOM 625 O O . ASP A 1 87 ? -11.314 -6.794 19.749 1.00 80.56 87 ASP A O 1
ATOM 629 N N . ALA A 1 88 ? -9.511 -7.547 18.674 1.00 81.62 88 ALA A N 1
ATOM 630 C CA . ALA A 1 88 ? -9.609 -8.915 19.191 1.00 81.62 88 ALA A CA 1
ATOM 631 C C . ALA A 1 88 ? -9.247 -9.008 20.682 1.00 81.62 88 ALA A C 1
ATOM 633 O O . ALA A 1 88 ? -9.866 -9.775 21.421 1.00 81.62 88 ALA A O 1
ATOM 634 N N . THR A 1 89 ? -8.273 -8.214 21.133 1.00 82.62 89 THR A N 1
ATOM 635 C CA . THR A 1 89 ? -7.888 -8.125 22.549 1.00 82.62 89 THR A CA 1
ATOM 636 C C . THR A 1 89 ? -8.901 -7.310 23.357 1.00 82.62 89 THR A C 1
ATOM 638 O O . THR A 1 89 ? -9.331 -7.775 24.411 1.00 82.62 89 THR A O 1
ATOM 641 N N . ARG A 1 90 ? -9.387 -6.167 22.843 1.00 75.44 90 ARG A N 1
ATOM 642 C CA . ARG A 1 90 ? -10.428 -5.353 23.508 1.00 75.44 90 ARG A CA 1
ATOM 643 C C . ARG A 1 90 ? -11.799 -6.015 23.569 1.00 75.44 90 ARG A C 1
ATOM 645 O O . ARG A 1 90 ? -12.490 -5.832 24.566 1.00 75.44 90 ARG A O 1
ATOM 652 N N . ARG A 1 91 ? -12.182 -6.832 22.579 1.00 65.38 91 ARG A N 1
ATOM 653 C CA . ARG A 1 91 ? -13.437 -7.614 22.619 1.00 65.38 91 ARG A CA 1
ATOM 654 C C . ARG A 1 91 ? -13.562 -8.503 23.855 1.00 65.38 91 ARG A C 1
ATOM 656 O O . ARG A 1 91 ? -14.676 -8.838 24.236 1.00 65.38 91 ARG A O 1
ATOM 663 N N . ARG A 1 92 ? -12.441 -8.880 24.478 1.00 62.91 92 ARG A N 1
ATOM 664 C CA . ARG A 1 92 ? -12.432 -9.660 25.722 1.00 62.91 92 ARG A CA 1
ATOM 665 C C . ARG A 1 92 ? -12.735 -8.824 26.970 1.00 62.91 92 ARG A C 1
ATOM 667 O O . ARG A 1 92 ? -12.982 -9.409 28.015 1.00 62.91 92 ARG A O 1
ATOM 674 N N . VAL A 1 93 ? -12.693 -7.493 26.875 1.00 64.94 93 VAL A N 1
ATOM 675 C CA . VAL A 1 93 ? -12.741 -6.574 28.026 1.00 64.94 93 VAL A CA 1
ATOM 676 C C . VAL A 1 93 ? -13.950 -5.635 27.973 1.00 64.94 93 VAL A C 1
ATOM 678 O O . VAL A 1 93 ? -14.567 -5.402 29.006 1.00 64.94 93 VAL A O 1
ATOM 681 N N . ALA A 1 94 ? -14.323 -5.105 26.802 1.00 59.59 94 ALA A N 1
ATOM 682 C CA . ALA A 1 94 ? -15.463 -4.193 26.677 1.00 59.59 94 ALA A CA 1
ATOM 683 C C . ALA A 1 94 ? -16.048 -4.169 25.255 1.00 59.59 94 ALA A C 1
ATOM 685 O O . ALA A 1 94 ? -15.324 -4.269 24.262 1.00 59.59 94 ALA A O 1
ATOM 686 N N . ALA A 1 95 ? -17.366 -3.985 25.153 1.00 58.81 95 ALA A N 1
ATOM 687 C CA . ALA A 1 95 ? -18.040 -3.717 23.887 1.00 58.81 95 ALA A CA 1
ATOM 688 C C . ALA A 1 95 ? -17.886 -2.229 23.531 1.00 58.81 95 ALA A C 1
ATOM 690 O O . ALA A 1 95 ? -18.605 -1.383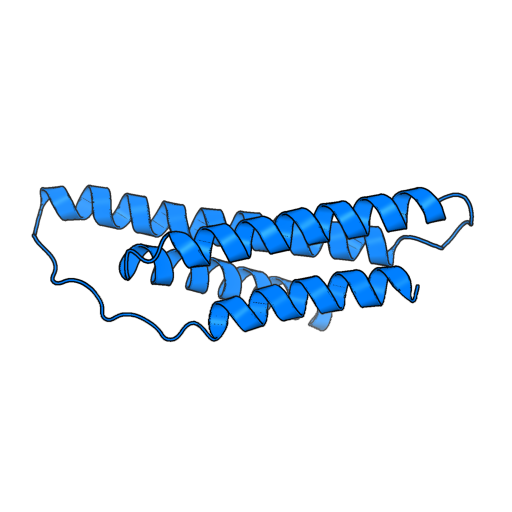 24.056 1.00 58.81 95 ALA A O 1
ATOM 691 N N . GLU A 1 96 ? -16.930 -1.896 22.660 1.00 59.81 96 GLU A N 1
ATOM 692 C CA . GLU A 1 96 ? -16.811 -0.532 22.136 1.00 59.81 96 GLU A CA 1
ATOM 693 C C . GLU A 1 96 ? -17.893 -0.230 21.085 1.00 59.81 96 GLU A C 1
ATOM 695 O O . GLU A 1 96 ? -18.201 -1.091 20.248 1.00 59.81 96 GLU A O 1
ATOM 700 N N . PRO A 1 97 ? -18.448 0.999 21.085 1.00 61.44 97 PRO A N 1
ATOM 701 C CA . PRO A 1 97 ? -19.335 1.453 20.025 1.00 61.44 97 PRO A CA 1
ATOM 702 C C . PRO A 1 97 ? -18.597 1.476 18.680 1.00 61.44 97 PRO A C 1
ATOM 704 O O . PRO A 1 97 ? -17.406 1.782 18.599 1.00 61.44 97 PRO A O 1
ATOM 707 N N . ALA A 1 98 ? -19.312 1.135 17.606 1.00 61.59 98 ALA A N 1
ATOM 708 C CA . ALA A 1 98 ? -18.746 1.112 16.263 1.00 61.59 98 ALA A CA 1
ATOM 709 C C . ALA A 1 98 ? -18.253 2.510 15.858 1.00 61.59 98 ALA A C 1
ATOM 711 O O . ALA A 1 98 ? -18.970 3.499 16.015 1.00 61.59 98 ALA A O 1
ATOM 712 N N . THR A 1 99 ? -17.034 2.592 15.317 1.00 66.12 99 THR A N 1
ATOM 713 C CA . THR A 1 99 ? -16.518 3.862 14.792 1.00 66.12 99 THR A CA 1
ATOM 714 C C . THR A 1 99 ? -17.272 4.256 13.517 1.00 66.12 99 THR A C 1
ATOM 716 O O . THR A 1 99 ? -17.635 3.378 12.727 1.00 66.12 99 THR A O 1
ATOM 719 N N . PRO A 1 100 ? -17.544 5.557 13.304 1.00 68.25 100 PRO A N 1
ATOM 720 C CA . PRO A 1 100 ? -18.306 6.019 12.150 1.00 68.25 100 PRO A CA 1
ATOM 721 C C . PRO A 1 100 ? -17.598 5.684 10.831 1.00 68.25 100 PRO A C 1
ATOM 723 O O . PRO A 1 100 ? -16.367 5.701 10.738 1.00 68.25 100 PRO A O 1
ATOM 726 N N . LEU A 1 101 ? -18.395 5.400 9.796 1.00 65.12 101 LEU A N 1
ATOM 727 C CA . LEU A 1 101 ? -17.913 5.128 8.441 1.00 65.12 101 LEU A CA 1
ATOM 728 C C . LEU A 1 101 ? -17.070 6.307 7.939 1.00 65.12 101 LEU A C 1
ATOM 730 O O . LEU A 1 101 ? -17.571 7.419 7.780 1.00 65.12 101 LEU A O 1
ATOM 734 N N . ARG A 1 102 ? -15.782 6.065 7.669 1.00 66.69 102 ARG A N 1
ATOM 735 C CA . ARG A 1 102 ? -14.905 7.080 7.074 1.00 66.69 102 ARG A CA 1
ATOM 736 C C . ARG A 1 102 ? -15.175 7.238 5.570 1.00 66.69 102 ARG A C 1
ATOM 738 O O . ARG A 1 102 ? -15.321 6.224 4.879 1.00 66.69 102 ARG A O 1
ATOM 745 N N . PRO A 1 103 ? -15.176 8.470 5.031 1.00 68.38 103 PRO A N 1
ATOM 746 C CA . PRO A 1 103 ? -15.318 8.718 3.593 1.00 68.38 103 PRO A CA 1
ATOM 747 C C . PRO A 1 103 ? -14.188 8.042 2.808 1.00 68.38 103 PRO A C 1
ATOM 749 O O . PRO A 1 103 ? -13.067 8.007 3.285 1.00 68.38 103 PRO A O 1
ATOM 752 N N . ALA A 1 104 ? -14.460 7.477 1.628 1.00 73.06 104 ALA A N 1
ATOM 753 C CA . ALA A 1 104 ? -13.535 6.607 0.876 1.00 73.06 104 ALA A CA 1
ATOM 754 C C . ALA A 1 104 ? -12.323 7.313 0.219 1.00 73.06 104 ALA A C 1
ATOM 756 O O . ALA A 1 104 ? -11.606 6.688 -0.562 1.00 73.06 104 ALA A O 1
ATOM 757 N N . TRP A 1 105 ? -12.095 8.601 0.491 1.00 76.44 105 TRP A N 1
ATOM 758 C CA . TRP A 1 105 ? -11.115 9.427 -0.229 1.00 76.44 105 TRP A CA 1
ATOM 759 C C . TRP A 1 105 ? -9.674 8.914 -0.090 1.00 76.44 105 TRP A C 1
ATOM 761 O O . TRP A 1 105 ? -8.911 8.907 -1.051 1.00 76.44 105 TRP A O 1
ATOM 771 N N . ASP A 1 106 ? -9.332 8.368 1.072 1.00 75.81 106 ASP A N 1
ATOM 772 C CA . ASP A 1 106 ? -8.031 7.767 1.368 1.00 75.81 106 ASP A CA 1
ATOM 773 C C . ASP A 1 106 ? -7.732 6.501 0.536 1.00 75.81 106 ASP A C 1
ATOM 775 O O . ASP A 1 106 ? -6.568 6.238 0.241 1.00 75.81 106 ASP A O 1
ATOM 779 N N . ILE A 1 107 ? -8.751 5.768 0.062 1.00 77.19 107 ILE A N 1
ATOM 780 C CA . ILE A 1 107 ? -8.562 4.658 -0.896 1.00 77.19 107 ILE A CA 1
ATOM 781 C C . ILE A 1 107 ? -8.292 5.190 -2.299 1.00 77.19 107 ILE A C 1
ATOM 783 O O . ILE A 1 107 ? -7.399 4.691 -2.979 1.00 77.19 107 ILE A O 1
ATOM 787 N N . TRP A 1 108 ? -9.030 6.217 -2.725 1.00 82.75 108 TRP A N 1
ATOM 788 C CA . TRP A 1 108 ? -8.801 6.853 -4.022 1.00 82.75 108 TRP A CA 1
ATOM 789 C C . TRP A 1 108 ? -7.390 7.437 -4.119 1.00 82.75 108 TRP A C 1
ATOM 791 O O . TRP A 1 108 ? -6.766 7.309 -5.166 1.00 82.75 108 TRP A O 1
ATOM 801 N N . GLY A 1 109 ? -6.856 7.981 -3.020 1.00 83.00 109 GLY A N 1
ATOM 802 C CA . GLY A 1 109 ? -5.462 8.424 -2.937 1.00 83.00 109 GLY A CA 1
ATOM 803 C C . GLY A 1 109 ? -4.453 7.294 -3.175 1.00 83.00 109 GLY A C 1
ATOM 804 O O . GLY A 1 109 ? -3.530 7.456 -3.970 1.00 83.00 109 GLY A O 1
ATOM 805 N N . LEU A 1 110 ? -4.655 6.123 -2.559 1.00 80.31 110 LEU A N 1
ATOM 806 C CA . LEU A 1 110 ? -3.792 4.951 -2.772 1.00 80.31 110 LEU A CA 1
ATOM 807 C C . LEU A 1 110 ? -3.906 4.393 -4.198 1.00 80.31 110 LEU A C 1
ATOM 809 O O . LEU A 1 110 ? -2.895 4.044 -4.805 1.00 80.31 110 LEU A O 1
ATOM 813 N N . CYS A 1 111 ? -5.118 4.356 -4.760 1.00 81.25 111 CYS A N 1
ATOM 814 C CA . CYS A 1 111 ? -5.336 3.952 -6.149 1.00 81.25 111 CYS A CA 1
ATOM 815 C C . CYS A 1 111 ? -4.680 4.928 -7.137 1.00 81.25 111 CYS A C 1
ATOM 817 O O . CYS A 1 111 ? -4.049 4.494 -8.098 1.00 81.25 111 CYS A O 1
ATOM 819 N N . ALA A 1 112 ? -4.789 6.237 -6.894 1.00 85.31 112 ALA A N 1
ATOM 820 C CA . ALA A 1 112 ? -4.135 7.257 -7.706 1.00 85.31 112 ALA A CA 1
ATOM 821 C C . ALA A 1 112 ? -2.609 7.137 -7.628 1.00 85.31 112 ALA A C 1
ATOM 823 O O . ALA A 1 112 ? -1.939 7.236 -8.650 1.00 85.31 112 ALA A O 1
ATOM 824 N N . LEU A 1 113 ? -2.057 6.851 -6.444 1.00 83.25 113 LEU A N 1
ATOM 825 C CA . LEU A 1 113 ? -0.626 6.609 -6.271 1.00 83.25 113 LEU A CA 1
ATOM 826 C C . LEU A 1 113 ? -0.154 5.377 -7.058 1.00 83.25 113 LEU A C 1
ATOM 828 O O . LEU A 1 113 ? 0.884 5.440 -7.714 1.00 83.25 113 LEU A O 1
ATOM 832 N N . ALA A 1 114 ? -0.932 4.289 -7.059 1.00 79.50 114 ALA A N 1
ATOM 833 C CA . ALA A 1 114 ? -0.656 3.115 -7.887 1.00 79.50 114 ALA A CA 1
ATOM 834 C C . ALA A 1 114 ? -0.688 3.441 -9.387 1.00 79.50 114 ALA A C 1
ATOM 836 O O . ALA A 1 114 ? 0.231 3.072 -10.116 1.00 79.50 114 ALA A O 1
ATOM 837 N N . ALA A 1 115 ? -1.707 4.177 -9.838 1.00 82.38 115 ALA A N 1
ATOM 838 C CA . ALA A 1 115 ? -1.816 4.605 -11.228 1.00 82.38 115 ALA A CA 1
ATOM 839 C C . ALA A 1 115 ? -0.629 5.488 -11.641 1.00 82.38 115 ALA A C 1
ATOM 841 O O . ALA A 1 115 ? -0.008 5.230 -12.669 1.00 82.38 115 ALA A O 1
ATOM 842 N N . LEU A 1 116 ? -0.259 6.469 -10.810 1.00 86.00 116 LEU A N 1
ATOM 843 C CA . LEU A 1 116 ? 0.891 7.340 -11.050 1.00 86.00 116 LEU A CA 1
ATOM 844 C C . LEU A 1 116 ? 2.193 6.543 -11.147 1.00 86.00 116 LEU A C 1
ATOM 846 O O . LEU A 1 116 ? 2.961 6.749 -12.083 1.00 86.00 116 LEU A O 1
ATOM 850 N N . ALA A 1 117 ? 2.413 5.595 -10.234 1.00 79.69 117 ALA A N 1
ATOM 851 C CA . ALA A 1 117 ? 3.589 4.733 -10.243 1.00 79.69 117 ALA A CA 1
ATOM 852 C C . ALA A 1 117 ? 3.699 3.912 -11.541 1.00 79.69 117 ALA A C 1
ATOM 854 O O . ALA A 1 117 ? 4.769 3.865 -12.147 1.00 79.69 117 ALA A O 1
ATOM 855 N N . VAL A 1 118 ? 2.589 3.334 -12.013 1.00 75.50 118 VAL A N 1
ATOM 856 C CA . VAL A 1 118 ? 2.546 2.597 -13.287 1.00 75.50 118 VAL A CA 1
ATOM 857 C C . VAL A 1 118 ? 2.778 3.531 -14.474 1.00 75.50 118 VAL A C 1
ATOM 859 O O . VAL A 1 118 ? 3.593 3.217 -15.336 1.00 75.50 118 VAL A O 1
ATOM 862 N N . THR A 1 119 ? 2.123 4.697 -14.523 1.00 81.56 119 THR A N 1
ATOM 863 C CA . THR A 1 119 ? 2.332 5.662 -15.618 1.00 81.56 119 THR A CA 1
ATOM 864 C C . THR A 1 119 ? 3.768 6.168 -15.676 1.00 81.56 119 THR A C 1
ATOM 866 O O . THR A 1 119 ? 4.338 6.249 -16.758 1.00 81.56 119 THR A O 1
ATOM 869 N N . ALA A 1 120 ? 4.388 6.436 -14.525 1.00 80.88 120 ALA A N 1
ATOM 870 C CA . ALA A 1 120 ? 5.787 6.830 -14.454 1.00 80.88 120 ALA A CA 1
ATOM 871 C C . ALA A 1 120 ? 6.699 5.697 -14.948 1.00 80.88 120 ALA A C 1
ATOM 873 O O . ALA A 1 120 ? 7.600 5.941 -15.742 1.00 80.88 120 ALA A O 1
ATOM 874 N N . SER A 1 121 ? 6.417 4.450 -14.552 1.00 76.25 121 SER A N 1
ATOM 875 C CA . SER A 1 121 ? 7.147 3.279 -15.045 1.00 76.25 121 SER A CA 1
ATOM 876 C C . SER A 1 121 ? 6.967 3.045 -16.548 1.00 76.25 121 SER A C 1
ATOM 878 O O . SER A 1 121 ? 7.862 2.471 -17.165 1.00 76.25 121 SER A O 1
ATOM 880 N N . LEU A 1 122 ? 5.832 3.428 -17.142 1.00 76.94 122 LEU A N 1
ATOM 881 C CA . LEU A 1 122 ? 5.599 3.336 -18.587 1.00 76.94 122 LEU A CA 1
ATOM 882 C C . LEU A 1 122 ? 6.389 4.394 -19.362 1.00 76.94 122 LEU A C 1
ATOM 884 O O . LEU A 1 122 ? 6.935 4.058 -20.408 1.00 76.94 122 LEU A O 1
ATOM 888 N N . LEU A 1 123 ? 6.438 5.626 -18.843 1.00 81.12 123 LEU A N 1
ATOM 889 C CA . LEU A 1 123 ? 7.091 6.779 -19.475 1.00 81.12 123 LEU A CA 1
ATOM 890 C C . LEU A 1 123 ? 8.624 6.762 -19.394 1.00 81.12 123 LEU A C 1
ATOM 892 O O . LEU A 1 123 ? 9.257 7.455 -20.186 1.00 81.12 123 LEU A O 1
ATOM 896 N N . GLU A 1 124 ? 9.198 6.024 -18.438 1.00 67.81 124 GLU A N 1
ATOM 897 C CA . GLU A 1 124 ? 10.646 5.742 -18.364 1.00 67.81 124 GLU A CA 1
ATOM 898 C C . GLU A 1 124 ? 11.171 5.063 -19.637 1.00 67.81 124 GLU A C 1
ATOM 900 O O . GLU A 1 124 ? 12.278 5.408 -20.091 1.00 67.81 124 GLU A O 1
#

Solvent-accessible surface area (backbone atoms only — not comparable to full-atom value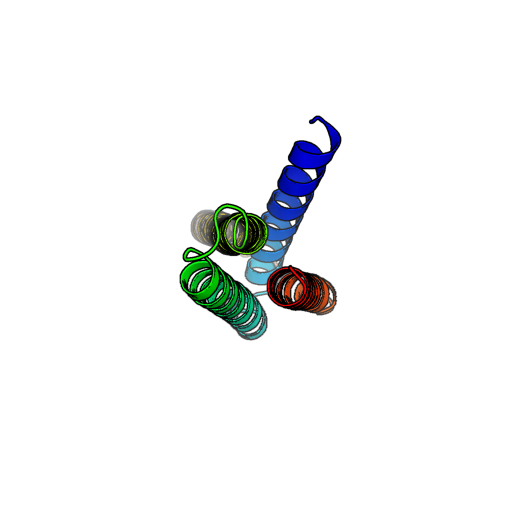s): 6309 Å² total; per-residue (Å²): 113,71,70,58,56,51,52,52,51,49,48,33,53,50,24,20,51,50,22,24,53,31,50,57,38,68,45,58,70,63,51,51,50,41,42,50,46,22,51,50,31,18,51,49,14,40,52,52,14,62,74,32,61,87,43,102,76,40,32,59,60,7,49,52,37,18,52,52,28,48,48,30,37,51,29,18,51,47,20,24,49,54,37,50,51,50,51,60,58,40,63,78,76,50,90,72,80,80,52,74,80,72,79,68,61,72,45,53,52,52,47,49,50,28,50,50,41,35,52,53,31,69,74,100

Foldseek 3Di:
DVVVVVVLVVLLVLLLVQLQVCLLLVPVVLLVVLLVLLQVLLVLLQVLLVVQVVDPPQNPLSNVLSVSSVSSSVSNVVSNVVNVVVCVVCVVPDDDDRDDDDDSVSSVVSNVSSVVSNVVSVVD

Secondary structure (DSSP, 8-state):
-HHHHHHHHHHHHHHHHHHHHHHHTT-HHHHHHHHHHHHHHHHHHHHHHHHHTTSTTTTHHHHHHHHHHHHHHHHHHHHHHHHHHHHHHHTTT--PPPPPPPPTHHHHHHHHHHHHHHHHHHH-

Mean predicted aligned error: 7.67 Å

Sequence (124 aa):
MIPFYLGIALVVLWSVWTGASRIGARSFRPLLTALAVLLAGAGACWLIGAQKTGHAHSGLLGTLATMLLILAAGSLAFGAALRGLHDATRRRVAAEPATPLRPAWDIWGLCALAALAVTASLLE

pLDDT: mean 79.08, std 9.12, range [52.59, 90.25]

Organism: NCBI:txid2665644